Protein AF-A0A850MPS6-F1 (afdb_monomer_lite)

Secondary structure (DSSP, 8-state):
--HHHHHHHHHGGGTTT----BTTB-HHHHHHHHHHHHHHHHHHHHHHHHH--HHHHHHHHHHHHHHHHHHHHHHHHHH-

Foldseek 3Di:
DDVVVVVVVVCVVCQVPLPFADVPHHLVVLVVVLVVLVVLLVVLVVVCVVPVDVVSVVSNVVSVVSNVVSVVRSVVSVVD

Radius of gyration: 15.43 Å; chains: 1; bounding box: 39×22×36 Å

Structure (mmCIF, N/CA/C/O backbone):
data_AF-A0A850MPS6-F1
#
_entry.id   AF-A0A850MPS6-F1
#
loop_
_atom_site.group_PDB
_atom_site.id
_atom_site.type_symbol
_atom_site.label_atom_id
_atom_site.label_alt_id
_atom_site.label_comp_id
_atom_site.label_asym_id
_atom_site.label_entity_id
_atom_site.label_seq_id
_atom_site.pdbx_PDB_ins_code
_atom_site.Cartn_x
_atom_site.Cartn_y
_atom_site.Cartn_z
_atom_site.occupancy
_atom_site.B_iso_or_equiv
_atom_site.auth_seq_id
_atom_site.auth_comp_id
_atom_site.auth_asym_id
_atom_site.auth_atom_id
_atom_site.pdbx_PDB_model_num
ATOM 1 N N . MET A 1 1 ? 20.709 -14.215 5.706 1.00 42.91 1 MET A N 1
ATOM 2 C CA . MET A 1 1 ? 20.514 -13.107 4.739 1.00 42.91 1 MET A CA 1
ATOM 3 C C . MET A 1 1 ? 20.111 -13.723 3.403 1.00 42.91 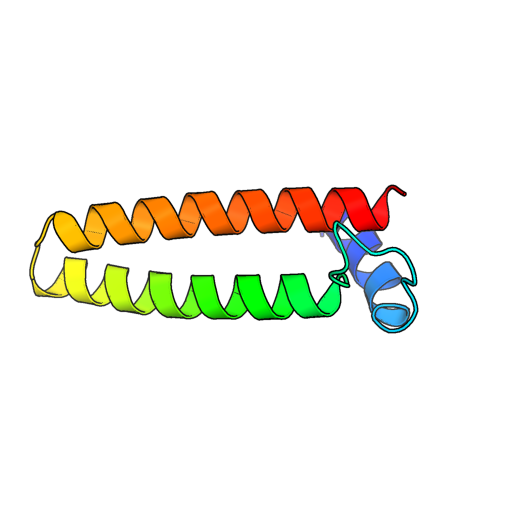1 MET A C 1
ATOM 5 O O . MET A 1 1 ? 20.896 -14.483 2.851 1.00 42.91 1 MET A O 1
ATOM 9 N N . ASN A 1 2 ? 18.873 -13.503 2.949 1.00 38.22 2 ASN A N 1
ATOM 10 C CA . ASN A 1 2 ? 18.303 -14.176 1.772 1.00 38.22 2 ASN A CA 1
ATOM 11 C C . ASN A 1 2 ? 19.052 -13.747 0.481 1.00 38.22 2 ASN A C 1
ATOM 13 O O . ASN A 1 2 ? 19.390 -12.564 0.372 1.00 38.22 2 ASN A O 1
ATOM 17 N N . PRO A 1 3 ? 19.314 -14.628 -0.508 1.00 48.09 3 PRO A N 1
ATOM 18 C CA . PRO A 1 3 ? 20.027 -14.267 -1.744 1.00 48.09 3 PRO A CA 1
ATOM 19 C C . PRO A 1 3 ? 19.348 -13.134 -2.527 1.00 48.09 3 PRO A C 1
ATOM 21 O O . PRO A 1 3 ? 20.024 -12.328 -3.168 1.00 48.09 3 PRO A O 1
ATOM 24 N N . LEU A 1 4 ? 18.019 -13.036 -2.407 1.00 44.44 4 LEU A N 1
ATOM 25 C CA . LEU A 1 4 ? 17.206 -11.949 -2.951 1.00 44.44 4 LEU A CA 1
ATOM 26 C C . LEU A 1 4 ? 17.618 -10.584 -2.369 1.00 44.44 4 LEU A C 1
ATOM 28 O O . LEU A 1 4 ? 17.909 -9.650 -3.113 1.00 44.44 4 LEU A O 1
ATOM 32 N N . ASN A 1 5 ? 17.777 -10.505 -1.043 1.00 44.75 5 ASN A N 1
ATOM 33 C CA . ASN A 1 5 ? 18.179 -9.279 -0.344 1.00 44.75 5 ASN A CA 1
ATOM 34 C C . ASN A 1 5 ? 19.600 -8.848 -0.729 1.00 44.75 5 ASN A C 1
ATOM 36 O O . ASN A 1 5 ? 19.892 -7.657 -0.783 1.00 44.75 5 ASN A O 1
ATOM 40 N N . ARG A 1 6 ? 20.483 -9.800 -1.058 1.00 42.56 6 ARG A N 1
ATOM 41 C CA . ARG A 1 6 ? 21.850 -9.505 -1.516 1.00 42.56 6 ARG A CA 1
ATOM 42 C C . ARG A 1 6 ? 21.873 -8.941 -2.943 1.00 42.56 6 ARG A C 1
ATOM 44 O O . ARG A 1 6 ? 22.635 -8.014 -3.208 1.00 42.56 6 ARG A O 1
ATOM 51 N N . LYS A 1 7 ? 21.020 -9.445 -3.846 1.00 50.78 7 LYS A N 1
ATOM 52 C CA . LYS A 1 7 ? 20.848 -8.877 -5.198 1.00 50.78 7 LYS A CA 1
ATOM 53 C C . LYS A 1 7 ? 20.261 -7.463 -5.146 1.00 50.78 7 LYS A C 1
ATOM 55 O O . LYS A 1 7 ? 20.781 -6.576 -5.818 1.00 50.78 7 LYS A O 1
ATOM 60 N N . LEU A 1 8 ? 19.266 -7.235 -4.288 1.00 46.25 8 LEU A N 1
ATOM 61 C CA . LEU A 1 8 ? 18.667 -5.913 -4.074 1.00 46.25 8 LEU A CA 1
ATOM 62 C C . LEU A 1 8 ? 19.670 -4.911 -3.479 1.00 46.25 8 LEU A C 1
ATOM 64 O O . LEU A 1 8 ? 19.748 -3.772 -3.934 1.00 46.25 8 LEU A O 1
ATOM 68 N N . TYR A 1 9 ? 20.516 -5.342 -2.537 1.00 41.06 9 TYR A N 1
ATOM 69 C CA . TYR A 1 9 ? 21.540 -4.486 -1.925 1.00 41.06 9 TYR A CA 1
ATOM 70 C C . TYR A 1 9 ? 22.631 -4.043 -2.9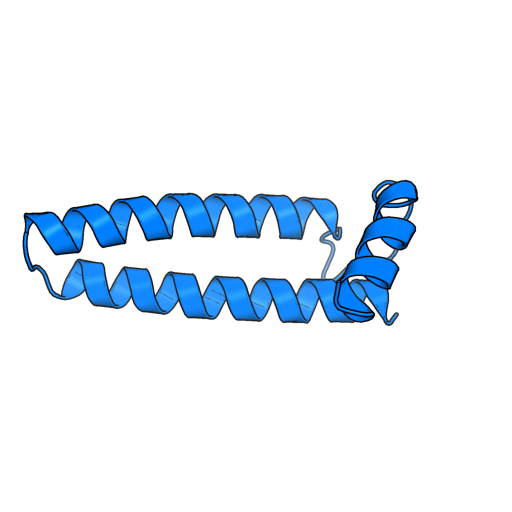19 1.00 41.06 9 TYR A C 1
ATOM 72 O O . TYR A 1 9 ? 23.104 -2.908 -2.866 1.00 41.06 9 TYR A O 1
ATOM 80 N N . HIS A 1 10 ? 23.006 -4.898 -3.877 1.00 43.19 10 HIS A N 1
ATOM 81 C CA . HIS A 1 10 ? 23.950 -4.523 -4.938 1.00 43.19 10 HIS A CA 1
ATOM 82 C C . HIS A 1 10 ? 23.304 -3.702 -6.066 1.00 43.19 10 HIS A C 1
ATOM 84 O O . HIS A 1 10 ? 23.957 -2.797 -6.589 1.00 43.19 10 HIS A O 1
ATOM 90 N N . ALA A 1 11 ? 22.025 -3.931 -6.384 1.00 47.78 11 ALA A N 1
ATOM 91 C CA . ALA A 1 11 ? 21.247 -3.040 -7.251 1.00 47.78 11 ALA A CA 1
ATOM 92 C C . ALA A 1 11 ? 21.061 -1.646 -6.617 1.00 47.78 11 ALA A C 1
ATOM 94 O O . ALA A 1 11 ? 21.060 -0.637 -7.320 1.00 47.78 11 ALA A O 1
ATOM 95 N N . SER A 1 12 ? 21.024 -1.568 -5.280 1.00 47.56 12 SER A N 1
ATOM 96 C CA . SER A 1 12 ? 20.904 -0.320 -4.519 1.00 47.56 12 SER A CA 1
ATOM 97 C C . SER A 1 12 ? 22.043 0.676 -4.750 1.00 47.56 12 SER A C 1
ATOM 99 O O . SER A 1 12 ? 21.808 1.880 -4.689 1.00 47.56 12 SER A O 1
ATOM 101 N N . LYS A 1 13 ? 23.263 0.223 -5.084 1.00 45.62 13 LYS A N 1
ATOM 102 C CA . LYS A 1 13 ? 24.369 1.131 -5.459 1.00 45.62 13 LYS A CA 1
ATOM 103 C C . LYS A 1 13 ? 24.185 1.776 -6.841 1.00 45.62 13 LYS A C 1
ATOM 105 O O . LYS A 1 13 ? 24.899 2.716 -7.171 1.00 45.62 13 LYS A O 1
ATOM 110 N N . LYS A 1 14 ? 23.219 1.294 -7.630 1.00 49.69 14 LYS A N 1
ATOM 111 C CA . LYS A 1 14 ? 22.803 1.830 -8.934 1.00 49.69 14 LYS A CA 1
ATOM 112 C C . LYS A 1 14 ? 21.330 2.271 -8.949 1.00 49.69 14 LYS A C 1
ATOM 114 O O . LYS A 1 14 ? 20.766 2.430 -10.027 1.00 49.69 14 LYS A O 1
ATOM 119 N N . LYS A 1 15 ? 20.699 2.509 -7.788 1.00 50.81 15 LYS A N 1
ATOM 120 C CA . LYS A 1 15 ? 19.289 2.957 -7.694 1.00 50.81 15 LYS A CA 1
ATOM 121 C C . LYS A 1 15 ? 18.994 4.229 -8.508 1.00 50.81 15 LYS A C 1
ATOM 123 O O . LYS A 1 15 ? 17.890 4.378 -9.008 1.00 50.81 15 LYS A O 1
ATOM 128 N N . GLY A 1 16 ? 19.988 5.099 -8.712 1.00 43.03 16 GLY A N 1
ATOM 129 C CA . GLY A 1 16 ? 19.877 6.282 -9.578 1.00 43.03 16 GLY A CA 1
ATOM 130 C C . GLY A 1 16 ? 20.140 6.052 -11.078 1.00 43.03 16 GLY A C 1
ATOM 131 O O . GLY A 1 16 ? 20.148 7.020 -11.827 1.00 43.03 16 GLY A O 1
ATOM 132 N N . GLN A 1 17 ? 20.410 4.820 -11.530 1.00 42.97 17 GLN A N 1
ATOM 133 C CA . GLN A 1 17 ? 20.822 4.513 -12.914 1.00 42.97 17 GLN A CA 1
ATOM 134 C C . GLN A 1 17 ? 19.894 3.549 -13.671 1.00 42.97 17 GLN A C 1
ATOM 136 O O . GLN A 1 17 ? 20.149 3.283 -14.848 1.00 42.97 17 GLN A O 1
ATOM 141 N N . LEU A 1 18 ? 18.827 3.026 -13.056 1.00 54.38 18 LEU A N 1
ATOM 142 C CA . LEU A 1 18 ? 17.809 2.270 -13.795 1.00 54.38 18 LEU A CA 1
ATOM 143 C C . LEU A 1 18 ? 17.032 3.244 -14.696 1.00 54.38 18 LEU A C 1
ATOM 145 O O . LEU A 1 18 ? 16.123 3.929 -14.243 1.00 54.38 18 LEU A O 1
ATOM 149 N N . LYS A 1 19 ? 17.429 3.331 -15.972 1.00 54.72 19 LYS A N 1
ATOM 150 C CA . LYS A 1 19 ? 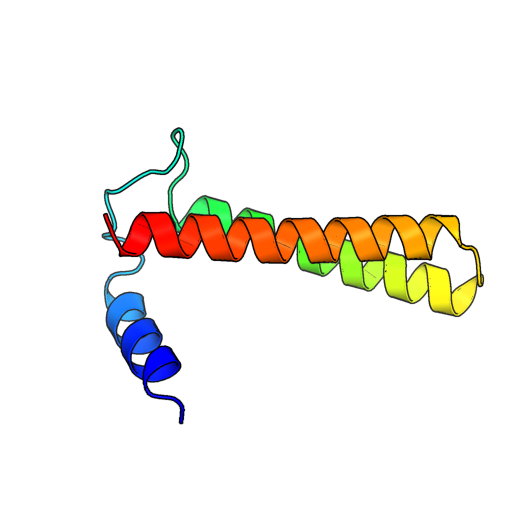16.743 4.132 -17.005 1.00 54.72 19 LYS A CA 1
ATOM 151 C C . LYS A 1 19 ? 15.423 3.508 -17.478 1.00 54.72 19 LYS A C 1
ATOM 153 O O . LYS A 1 19 ? 14.696 4.145 -18.234 1.00 54.72 19 LYS A O 1
ATOM 158 N N . SER A 1 20 ? 15.131 2.273 -17.072 1.00 64.19 20 SER A N 1
ATOM 159 C CA . SER A 1 20 ? 13.902 1.568 -17.427 1.00 64.19 20 SER A CA 1
ATOM 160 C C . SER A 1 20 ? 12.726 2.155 -16.645 1.00 64.19 20 SER A C 1
ATOM 162 O O . SER A 1 20 ? 12.755 2.220 -15.416 1.00 64.19 20 SER A O 1
ATOM 164 N N . THR A 1 21 ? 11.692 2.588 -17.363 1.00 73.38 21 THR A N 1
ATOM 165 C CA . THR A 1 21 ? 10.434 3.063 -16.780 1.00 73.38 21 THR A CA 1
ATOM 166 C C . THR A 1 21 ? 9.330 2.030 -16.981 1.00 73.38 21 THR A C 1
ATOM 168 O O . THR A 1 21 ? 9.339 1.246 -17.936 1.00 73.38 21 THR A O 1
ATOM 171 N N . TYR A 1 22 ? 8.355 2.025 -16.076 1.00 72.94 22 TYR A N 1
ATOM 172 C CA . TYR A 1 22 ? 7.090 1.324 -16.256 1.00 72.94 22 TYR A CA 1
ATOM 173 C C . TYR A 1 22 ? 5.981 2.360 -16.405 1.00 72.94 22 TYR A C 1
ATOM 175 O O . TYR A 1 22 ? 5.756 3.155 -15.499 1.00 72.94 22 TYR A O 1
ATOM 183 N N . ASN A 1 23 ? 5.312 2.377 -17.561 1.00 80.75 23 ASN A N 1
ATOM 184 C CA . ASN A 1 23 ? 4.260 3.349 -17.885 1.00 80.75 23 ASN A CA 1
ATOM 185 C C . ASN A 1 23 ? 4.659 4.817 -17.621 1.00 80.75 23 ASN A C 1
ATOM 187 O O . ASN A 1 23 ? 3.837 5.616 -17.191 1.00 80.75 23 ASN A O 1
ATOM 191 N N . GLY A 1 24 ? 5.926 5.170 -17.863 1.00 82.06 24 GLY A N 1
ATOM 192 C CA . GLY A 1 24 ? 6.445 6.523 -17.632 1.00 82.06 24 GLY A CA 1
ATOM 193 C C . GLY A 1 24 ? 6.963 6.793 -16.216 1.00 82.06 24 GLY A C 1
ATOM 194 O O . GLY A 1 24 ? 7.618 7.810 -16.031 1.00 82.06 24 GLY A O 1
ATOM 195 N N . PHE A 1 25 ? 6.773 5.878 -15.260 1.00 82.31 25 PHE A N 1
ATOM 196 C CA . PHE A 1 25 ? 7.297 6.002 -13.898 1.00 82.31 25 PHE A CA 1
ATOM 197 C C . PHE A 1 25 ? 8.628 5.269 -13.729 1.00 82.31 25 PHE A C 1
ATOM 199 O O . PHE A 1 25 ? 8.815 4.140 -14.196 1.00 82.31 25 PHE A O 1
ATOM 206 N N . THR A 1 26 ? 9.563 5.908 -13.038 1.00 86.12 26 THR A N 1
ATOM 207 C CA . THR A 1 26 ? 10.836 5.321 -12.620 1.00 86.12 26 THR A CA 1
ATOM 208 C C . THR A 1 26 ? 10.654 4.422 -11.399 1.00 86.12 26 THR A C 1
ATOM 210 O O . THR A 1 26 ? 9.695 4.541 -10.638 1.00 86.12 26 THR A O 1
ATOM 213 N N . PHE A 1 27 ? 11.631 3.542 -11.161 1.00 87.12 27 PHE A N 1
ATOM 214 C CA . PHE A 1 27 ? 11.665 2.711 -9.953 1.00 87.12 27 PHE A CA 1
ATOM 215 C C . PHE A 1 27 ? 11.550 3.543 -8.668 1.00 87.12 27 PHE A C 1
ATOM 217 O O . PHE A 1 27 ? 10.857 3.147 -7.736 1.00 87.12 27 PHE A O 1
ATOM 224 N N . ARG A 1 28 ? 12.243 4.689 -8.620 1.00 86.19 28 ARG A N 1
ATOM 225 C CA . ARG A 1 28 ? 12.273 5.554 -7.441 1.00 86.19 28 ARG A CA 1
ATOM 226 C C . ARG A 1 28 ? 10.916 6.194 -7.176 1.00 86.19 28 ARG A C 1
ATOM 228 O O . ARG A 1 28 ? 10.482 6.177 -6.036 1.00 86.19 28 ARG A O 1
ATOM 235 N N . GLU A 1 29 ? 10.242 6.695 -8.207 1.00 87.31 29 GLU A N 1
ATOM 236 C CA . GLU A 1 29 ? 8.893 7.254 -8.052 1.00 87.31 29 GLU A CA 1
ATOM 237 C C . GLU A 1 29 ? 7.923 6.192 -7.528 1.00 87.31 29 GLU A C 1
ATOM 239 O O . GLU A 1 29 ? 7.160 6.458 -6.610 1.00 87.31 29 GLU A O 1
ATOM 244 N N . ILE A 1 30 ? 7.999 4.959 -8.037 1.00 89.44 30 ILE A N 1
ATOM 245 C CA . ILE A 1 30 ? 7.158 3.853 -7.552 1.00 89.44 30 ILE A CA 1
ATOM 246 C C . ILE A 1 30 ? 7.484 3.483 -6.096 1.00 89.44 30 ILE A C 1
ATOM 248 O O . ILE A 1 30 ? 6.571 3.202 -5.327 1.00 89.44 30 ILE A O 1
ATOM 252 N N . GLU A 1 31 ? 8.761 3.504 -5.701 1.00 89.50 31 GLU A N 1
ATOM 253 C CA . GLU A 1 31 ? 9.187 3.308 -4.305 1.00 89.50 31 GLU A CA 1
ATOM 254 C C . GLU A 1 31 ? 8.669 4.440 -3.395 1.00 89.50 31 GLU A C 1
ATOM 256 O O . GLU A 1 31 ? 8.230 4.187 -2.276 1.00 89.50 31 GLU A O 1
ATOM 261 N N . GLU A 1 32 ? 8.654 5.684 -3.877 1.00 90.44 32 GLU A N 1
ATOM 262 C CA . GLU A 1 32 ? 8.074 6.824 -3.159 1.00 90.44 32 GLU A CA 1
ATOM 263 C C . GLU A 1 32 ? 6.547 6.674 -3.009 1.00 90.44 32 GLU A C 1
ATOM 265 O O . GLU A 1 32 ? 6.031 6.839 -1.902 1.00 90.44 32 GLU A O 1
ATOM 270 N N . PHE A 1 33 ? 5.832 6.254 -4.061 1.00 91.06 33 PHE A N 1
ATOM 271 C CA . PHE A 1 33 ? 4.392 5.966 -3.989 1.00 91.06 33 PHE A CA 1
ATOM 272 C C . PHE A 1 33 ? 4.062 4.833 -3.012 1.00 91.06 33 PHE A C 1
ATOM 274 O O . PHE A 1 33 ? 3.130 4.951 -2.218 1.00 91.06 33 PHE A O 1
ATOM 281 N N . GLU A 1 34 ? 4.816 3.737 -3.051 1.00 92.44 34 GLU A N 1
ATOM 282 C CA . GLU A 1 34 ? 4.648 2.614 -2.127 1.00 92.44 34 GLU A CA 1
ATOM 283 C C . GLU A 1 34 ? 4.819 3.054 -0.667 1.00 92.44 34 GLU A C 1
ATOM 285 O O . GLU A 1 34 ? 3.990 2.699 0.170 1.00 92.44 34 GLU A O 1
ATOM 290 N N . ASN A 1 35 ? 5.832 3.875 -0.364 1.00 93.12 35 ASN A N 1
ATOM 291 C CA . ASN A 1 35 ? 6.038 4.402 0.987 1.00 93.12 35 ASN A CA 1
ATOM 292 C C . ASN A 1 35 ? 4.853 5.255 1.458 1.00 93.12 35 ASN A C 1
ATOM 294 O O . ASN A 1 35 ? 4.392 5.082 2.584 1.00 93.12 35 ASN A O 1
ATOM 298 N N . SER A 1 36 ? 4.297 6.112 0.595 1.00 94.44 36 SER A N 1
ATOM 299 C CA . SER A 1 36 ? 3.086 6.870 0.937 1.00 94.44 36 SER A CA 1
ATOM 300 C C . SER A 1 36 ? 1.884 5.958 1.215 1.00 94.44 36 SER A C 1
ATOM 302 O O . SER A 1 36 ? 1.099 6.234 2.119 1.00 94.44 36 SER A O 1
ATOM 304 N N . ILE A 1 37 ? 1.736 4.847 0.484 1.00 93.44 37 ILE A N 1
ATOM 305 C CA . ILE A 1 37 ? 0.661 3.871 0.736 1.00 93.44 37 ILE A CA 1
ATOM 306 C C . ILE A 1 37 ? 0.873 3.155 2.077 1.00 93.44 37 ILE A C 1
ATOM 308 O O . ILE A 1 37 ? -0.102 2.915 2.789 1.00 93.44 37 ILE A O 1
ATOM 312 N N . ILE A 1 38 ? 2.119 2.842 2.445 1.00 94.06 38 ILE A N 1
ATOM 313 C CA . ILE A 1 38 ? 2.459 2.252 3.751 1.00 94.06 38 ILE A CA 1
ATOM 314 C C . ILE A 1 38 ? 2.088 3.210 4.891 1.00 94.06 38 ILE A C 1
ATOM 316 O O . ILE A 1 38 ? 1.455 2.792 5.859 1.00 94.06 38 ILE A O 1
ATOM 320 N N . GLU A 1 39 ? 2.408 4.500 4.761 1.00 95.00 39 GLU A N 1
ATOM 321 C CA . GLU A 1 39 ? 2.031 5.509 5.760 1.00 95.00 39 GLU A CA 1
ATOM 322 C C . GLU A 1 39 ? 0.511 5.609 5.929 1.00 95.00 39 GLU A C 1
ATOM 324 O O . GLU A 1 39 ? 0.005 5.641 7.056 1.00 95.00 39 GLU A O 1
ATOM 329 N N . VAL A 1 40 ?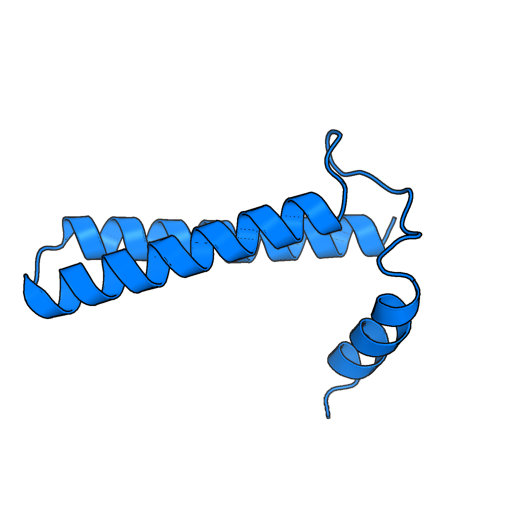 -0.233 5.609 4.815 1.00 95.25 40 VAL A N 1
ATOM 330 C CA . VAL A 1 40 ? -1.699 5.587 4.854 1.00 95.25 40 VAL A CA 1
ATOM 331 C C . VAL A 1 40 ? -2.177 4.319 5.546 1.00 95.25 40 VAL A C 1
ATOM 333 O O . VAL A 1 40 ? -2.939 4.432 6.501 1.00 95.25 40 VAL A O 1
ATOM 336 N N . HIS A 1 41 ? -1.704 3.138 5.134 1.00 95.69 41 HIS A N 1
ATOM 337 C CA . HIS A 1 41 ? -2.064 1.854 5.737 1.00 95.69 41 HIS A CA 1
ATOM 338 C C . HIS A 1 41 ? -1.926 1.879 7.262 1.00 95.69 41 HIS A C 1
ATOM 340 O O . HIS A 1 41 ? -2.866 1.512 7.968 1.00 95.69 41 HIS A O 1
ATOM 346 N N . ASP A 1 42 ? -0.790 2.347 7.774 1.00 95.62 42 ASP A N 1
ATOM 347 C CA . ASP A 1 42 ? -0.530 2.384 9.212 1.00 95.62 42 ASP A CA 1
ATOM 348 C C . ASP A 1 42 ? -1.486 3.333 9.943 1.00 95.62 42 ASP A C 1
ATOM 350 O O . ASP A 1 42 ? -1.993 3.003 11.023 1.00 95.62 42 ASP A O 1
ATOM 354 N N . LEU A 1 43 ? -1.811 4.476 9.331 1.00 96.62 43 LEU A N 1
ATOM 355 C CA . LEU A 1 43 ? -2.805 5.406 9.859 1.00 96.62 43 LEU A CA 1
ATOM 356 C C . LEU A 1 43 ? -4.202 4.773 9.908 1.00 96.62 43 LEU A C 1
ATOM 358 O O . LEU A 1 43 ? -4.878 4.858 10.940 1.00 96.62 43 LEU A O 1
ATOM 362 N N . VAL A 1 44 ? -4.644 4.129 8.821 1.00 95.69 44 VAL A N 1
ATOM 363 C CA . VAL A 1 44 ? -5.985 3.528 8.763 1.00 95.69 44 VAL A CA 1
ATOM 364 C C . VAL A 1 44 ? -6.089 2.315 9.678 1.00 95.69 44 VAL A C 1
ATOM 366 O O . VAL A 1 44 ? -7.103 2.145 10.354 1.00 95.69 44 VAL A O 1
ATOM 369 N N . ARG A 1 45 ? -5.023 1.515 9.786 1.00 94.94 45 ARG A N 1
ATOM 370 C CA . ARG A 1 45 ? -4.948 0.393 10.727 1.00 94.94 45 ARG A CA 1
ATOM 371 C C . ARG A 1 45 ? -5.085 0.877 12.165 1.00 94.94 45 ARG A C 1
ATOM 373 O O . ARG A 1 45 ? -5.894 0.332 12.911 1.00 94.94 45 ARG A O 1
ATOM 380 N N . LYS A 1 46 ? -4.370 1.942 12.540 1.00 96.38 46 LYS A N 1
ATOM 381 C CA . LYS A 1 46 ? -4.506 2.559 13.866 1.00 96.38 46 LYS A CA 1
ATOM 382 C C . LYS A 1 46 ? -5.934 3.055 14.107 1.00 96.38 46 LYS A C 1
ATOM 384 O O . LYS A 1 46 ? -6.503 2.802 15.167 1.00 96.38 46 LYS A O 1
ATOM 389 N N . LYS A 1 47 ? -6.557 3.697 13.113 1.00 96.06 47 LYS A N 1
ATOM 390 C CA . LYS A 1 47 ? -7.959 4.137 13.206 1.00 96.06 47 LYS A CA 1
ATOM 391 C C . LYS A 1 47 ? -8.935 2.976 13.343 1.00 96.06 47 LYS A C 1
ATOM 393 O O . LYS A 1 47 ? -9.881 3.078 14.123 1.00 96.06 47 LYS A O 1
ATOM 398 N N . PHE A 1 48 ? -8.704 1.863 12.654 1.00 96.50 48 PHE A N 1
ATOM 399 C CA . PHE A 1 48 ? -9.475 0.641 12.853 1.00 96.50 48 PHE A CA 1
ATOM 400 C C . PHE A 1 48 ? -9.292 0.087 14.269 1.00 96.50 48 PHE A C 1
ATOM 402 O O . PHE A 1 48 ? -10.272 -0.263 14.921 1.00 96.50 48 PHE A O 1
ATOM 409 N N . GLU A 1 49 ? -8.062 0.033 14.778 1.00 95.19 49 GLU A N 1
ATOM 410 C CA . GLU A 1 49 ? -7.788 -0.453 16.131 1.00 95.19 49 GLU A CA 1
ATOM 411 C C . GLU A 1 49 ? -8.517 0.381 17.197 1.00 95.19 49 GLU A C 1
ATOM 413 O O . GLU A 1 49 ? -9.087 -0.214 18.116 1.00 95.19 49 GLU A O 1
ATOM 418 N N . GLU A 1 50 ? -8.554 1.709 17.024 1.00 97.00 50 GLU A N 1
ATOM 419 C CA . GLU A 1 50 ? -9.233 2.682 17.895 1.00 97.00 50 GLU A CA 1
ATOM 420 C C . GLU A 1 50 ? -10.766 2.604 17.810 1.00 97.00 50 GLU A C 1
ATOM 422 O O . GLU A 1 50 ? -11.447 2.619 18.832 1.00 97.00 50 GLU A O 1
ATOM 427 N N . THR A 1 51 ? -11.321 2.545 16.597 1.00 96.44 51 THR A N 1
ATOM 428 C CA . THR A 1 51 ? -12.768 2.731 16.365 1.00 96.44 51 THR A CA 1
ATOM 429 C C . THR A 1 51 ? -13.533 1.432 16.139 1.00 96.44 51 THR A C 1
ATOM 431 O O . THR A 1 51 ? -14.757 1.418 16.231 1.00 96.44 51 THR A O 1
ATOM 434 N N . LYS A 1 52 ? -12.828 0.350 15.791 1.00 95.00 52 LYS A N 1
ATOM 435 C CA . LYS A 1 52 ? -13.384 -0.912 15.278 1.00 95.00 52 LYS A CA 1
ATOM 436 C C . LYS A 1 52 ? -14.289 -0.748 14.047 1.00 95.00 52 LYS A C 1
ATOM 438 O O . LYS A 1 52 ? -15.043 -1.663 13.726 1.00 95.00 52 LYS A O 1
ATOM 443 N N . ASN A 1 53 ? -14.196 0.374 13.324 1.00 96.81 53 ASN A N 1
ATOM 444 C CA . ASN A 1 53 ? -14.962 0.593 12.098 1.00 96.81 53 ASN A CA 1
ATOM 445 C C . ASN A 1 53 ? -14.381 -0.228 10.930 1.00 96.81 53 ASN A C 1
ATOM 447 O O . ASN A 1 53 ? -13.242 -0.022 10.512 1.00 96.81 53 ASN A O 1
ATOM 451 N N . LEU A 1 54 ? -15.191 -1.129 10.373 1.00 94.31 54 LEU A N 1
ATOM 452 C CA . LEU A 1 54 ? -14.821 -2.030 9.277 1.00 94.31 54 LEU A CA 1
ATOM 453 C C . LEU A 1 54 ? -14.471 -1.314 7.962 1.00 94.31 54 LEU A C 1
ATOM 455 O O . LEU A 1 54 ? -13.741 -1.875 7.144 1.00 94.31 54 LEU A O 1
ATOM 459 N N . GLU A 1 55 ? -14.926 -0.077 7.757 1.00 95.38 55 GLU A N 1
ATOM 460 C CA . GLU A 1 55 ? -14.531 0.728 6.594 1.00 95.38 55 GLU A CA 1
ATOM 461 C C . GLU A 1 55 ? -13.015 0.960 6.583 1.00 95.38 55 GLU A C 1
ATOM 463 O O . GLU A 1 55 ? -12.357 0.764 5.563 1.00 95.38 55 GLU A O 1
ATOM 468 N N . TYR A 1 56 ? -12.427 1.262 7.745 1.00 94.25 56 TYR A N 1
ATOM 469 C CA . TYR A 1 56 ? -10.979 1.423 7.881 1.00 94.25 56 TYR A CA 1
ATOM 470 C C . TYR A 1 56 ? -10.216 0.114 7.655 1.00 94.25 56 TYR A C 1
ATOM 472 O O . TYR A 1 56 ? -9.133 0.135 7.073 1.00 94.25 56 TYR A O 1
ATOM 480 N N . ALA A 1 57 ? -10.785 -1.027 8.057 1.00 91.69 57 ALA A N 1
ATOM 481 C CA . ALA A 1 57 ? -10.200 -2.336 7.763 1.00 91.69 57 ALA A CA 1
ATOM 482 C C . ALA A 1 57 ? -10.211 -2.640 6.255 1.00 91.69 57 ALA A C 1
ATOM 484 O O . ALA A 1 57 ? -9.238 -3.178 5.732 1.00 91.69 57 ALA A O 1
ATOM 485 N N . THR A 1 58 ? -11.278 -2.253 5.553 1.00 95.31 58 THR A N 1
ATOM 486 C CA . THR A 1 58 ? -11.391 -2.415 4.095 1.00 95.31 58 THR A CA 1
ATOM 487 C C . THR A 1 58 ? -10.326 -1.592 3.377 1.00 95.31 58 THR A C 1
ATOM 489 O O . THR A 1 58 ? -9.571 -2.131 2.574 1.00 95.31 58 THR A O 1
ATOM 492 N N . VAL A 1 59 ? -10.180 -0.317 3.748 1.00 94.38 59 VAL A N 1
ATOM 493 C CA . VAL A 1 59 ? -9.144 0.554 3.175 1.00 94.38 59 VAL A CA 1
ATOM 494 C C . VAL A 1 59 ? -7.738 0.020 3.475 1.00 94.38 59 VAL A C 1
ATOM 496 O O . VAL A 1 59 ? -6.888 0.015 2.590 1.00 94.38 59 VAL A O 1
ATOM 499 N N . ALA A 1 60 ? -7.482 -0.490 4.685 1.00 93.69 60 ALA A N 1
ATOM 500 C CA . ALA A 1 60 ? -6.190 -1.095 5.013 1.00 93.69 60 ALA A CA 1
ATOM 501 C C . ALA A 1 60 ? -5.875 -2.313 4.118 1.00 93.69 60 ALA A C 1
ATOM 503 O O . ALA A 1 60 ? -4.746 -2.459 3.648 1.00 93.69 60 ALA A O 1
ATOM 504 N N . LEU A 1 61 ? -6.867 -3.160 3.825 1.00 95.69 61 LEU A N 1
ATOM 505 C CA . LEU A 1 61 ? -6.704 -4.283 2.895 1.00 95.69 61 LEU A CA 1
ATOM 506 C C . LEU A 1 61 ? -6.412 -3.813 1.462 1.00 95.69 61 LEU A C 1
ATOM 508 O O . LEU A 1 61 ? -5.541 -4.385 0.800 1.00 95.69 61 LEU A O 1
ATOM 512 N N . ASP A 1 62 ? -7.079 -2.756 0.998 1.00 96.44 62 ASP A N 1
ATOM 513 C CA . ASP A 1 62 ? -6.815 -2.167 -0.318 1.00 96.44 62 ASP A CA 1
ATOM 514 C C . ASP A 1 62 ? -5.390 -1.601 -0.409 1.00 96.44 62 ASP A C 1
ATOM 516 O O . ASP A 1 62 ? -4.700 -1.823 -1.410 1.00 96.44 62 ASP A O 1
ATOM 520 N N . CYS A 1 63 ? -4.896 -0.958 0.655 1.00 95.62 63 CYS A N 1
ATOM 521 C CA . CYS A 1 63 ? -3.505 -0.510 0.730 1.00 95.62 63 CYS A CA 1
ATOM 522 C C . CYS A 1 63 ? -2.519 -1.683 0.612 1.00 95.62 63 CYS A C 1
ATOM 524 O O . CYS A 1 63 ? -1.559 -1.597 -0.154 1.00 95.62 63 CYS A O 1
ATOM 526 N N . LEU A 1 64 ? -2.761 -2.801 1.308 1.00 95.19 64 LEU A N 1
ATOM 527 C CA . LEU A 1 64 ? -1.903 -3.993 1.220 1.00 95.19 64 LEU A CA 1
ATOM 528 C C . LEU A 1 64 ? -1.862 -4.577 -0.196 1.00 95.19 64 LEU A C 1
ATOM 530 O O . LEU A 1 64 ? -0.801 -4.986 -0.676 1.00 95.19 64 LEU A O 1
ATOM 534 N N . LYS A 1 65 ? -3.004 -4.595 -0.888 1.00 96.50 65 LYS A N 1
ATOM 535 C CA . LYS A 1 65 ? -3.068 -5.024 -2.288 1.00 96.50 65 LYS A CA 1
ATOM 536 C C . LYS A 1 65 ? -2.254 -4.094 -3.189 1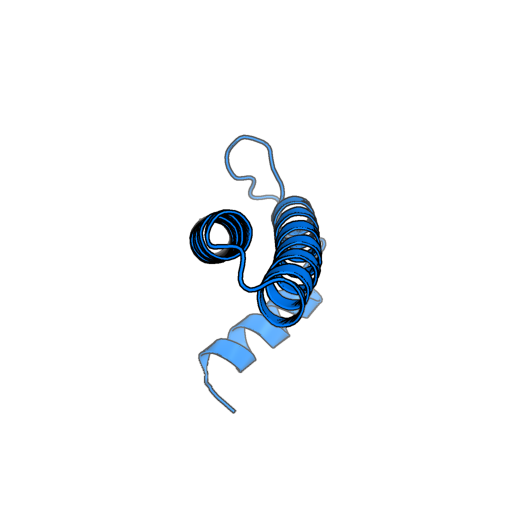.00 96.50 65 LYS A C 1
ATOM 538 O O . LYS A 1 65 ? -1.469 -4.581 -4.001 1.00 96.50 65 LYS A O 1
ATOM 543 N N . ALA A 1 66 ? -2.391 -2.781 -3.004 1.00 93.44 66 ALA A N 1
ATOM 544 C CA . ALA A 1 66 ? -1.646 -1.790 -3.769 1.00 93.44 66 ALA A CA 1
ATOM 545 C C . ALA A 1 66 ? -0.127 -1.903 -3.546 1.00 93.44 66 ALA A C 1
ATOM 547 O O . ALA A 1 66 ? 0.622 -1.862 -4.518 1.00 93.44 66 ALA A O 1
ATOM 548 N N . ILE A 1 67 ? 0.332 -2.134 -2.310 1.00 93.75 67 ILE A N 1
ATOM 549 C CA . ILE A 1 67 ? 1.757 -2.365 -1.996 1.00 93.75 67 ILE A CA 1
ATOM 550 C C . ILE A 1 67 ? 2.305 -3.564 -2.781 1.00 93.75 67 ILE A C 1
ATOM 552 O O . ILE A 1 67 ? 3.333 -3.455 -3.446 1.00 93.75 67 ILE A O 1
ATOM 556 N N . ASN A 1 68 ? 1.590 -4.692 -2.773 1.00 94.56 68 ASN A N 1
ATOM 557 C CA . ASN A 1 68 ? 1.998 -5.881 -3.526 1.00 94.56 68 ASN A CA 1
ATOM 558 C C . ASN A 1 68 ? 2.067 -5.605 -5.040 1.00 94.56 68 ASN A C 1
ATOM 560 O O . ASN A 1 68 ? 2.974 -6.068 -5.734 1.00 94.56 68 ASN A O 1
ATOM 564 N N . ASP A 1 69 ? 1.126 -4.827 -5.573 1.00 93.81 69 ASP A N 1
ATOM 565 C CA . ASP A 1 69 ? 1.146 -4.454 -6.986 1.00 93.81 69 ASP A CA 1
ATOM 566 C C . ASP A 1 69 ? 2.322 -3.514 -7.319 1.00 93.81 69 ASP A C 1
ATOM 568 O O . ASP A 1 69 ? 2.980 -3.719 -8.344 1.00 93.81 69 ASP A O 1
ATOM 572 N N . MET A 1 70 ? 2.683 -2.577 -6.433 1.00 91.56 70 MET A N 1
ATOM 573 C CA . MET A 1 70 ? 3.901 -1.764 -6.582 1.00 91.56 70 MET A CA 1
ATOM 574 C C . MET A 1 70 ? 5.168 -2.624 -6.550 1.00 91.56 70 MET A C 1
ATOM 576 O O . MET A 1 70 ? 6.067 -2.429 -7.371 1.00 91.56 70 MET A O 1
ATOM 580 N N . GLU A 1 71 ? 5.239 -3.627 -5.671 1.00 90.81 71 GLU A N 1
ATOM 581 C CA . GLU A 1 71 ? 6.363 -4.567 -5.621 1.00 90.81 71 GLU A CA 1
ATOM 582 C C . GLU A 1 71 ? 6.510 -5.359 -6.932 1.00 90.81 71 GLU A C 1
ATOM 584 O O . GLU A 1 71 ? 7.616 -5.479 -7.474 1.00 90.81 71 GLU A O 1
ATOM 589 N N . LYS A 1 72 ? 5.399 -5.832 -7.513 1.00 91.12 72 LYS A N 1
ATOM 590 C CA . LYS A 1 72 ? 5.406 -6.487 -8.833 1.00 91.12 72 LYS A CA 1
ATOM 591 C C . LYS A 1 72 ? 5.908 -5.554 -9.930 1.00 91.12 72 LYS A C 1
ATOM 593 O O . LYS A 1 72 ? 6.731 -5.976 -10.742 1.00 91.12 72 LYS A O 1
ATOM 598 N N . ILE A 1 73 ? 5.447 -4.304 -9.958 1.00 88.19 73 ILE A N 1
ATOM 599 C CA . ILE A 1 73 ? 5.876 -3.317 -10.959 1.00 88.19 73 ILE A CA 1
ATOM 600 C C . ILE A 1 73 ? 7.380 -3.041 -10.830 1.00 88.19 73 ILE A C 1
ATOM 602 O O . ILE A 1 73 ? 8.107 -3.099 -11.823 1.00 88.19 73 ILE A O 1
ATOM 606 N N . LYS A 1 74 ? 7.875 -2.815 -9.608 1.00 88.38 74 LYS A N 1
ATOM 607 C CA . LYS A 1 74 ? 9.310 -2.645 -9.330 1.00 88.38 74 LYS A CA 1
ATOM 608 C C . LYS A 1 74 ? 10.134 -3.826 -9.847 1.00 88.38 74 LYS A C 1
ATOM 610 O O . LYS A 1 74 ? 11.166 -3.622 -10.487 1.00 88.38 74 LYS A O 1
ATOM 615 N N . ASN A 1 75 ? 9.662 -5.056 -9.639 1.00 85.25 75 ASN A N 1
ATOM 616 C CA . ASN A 1 75 ? 10.318 -6.257 -10.160 1.00 85.25 75 ASN A CA 1
ATOM 617 C C . ASN A 1 75 ? 10.324 -6.303 -11.698 1.00 85.25 75 ASN A C 1
ATOM 619 O O . ASN A 1 75 ? 11.333 -6.682 -12.289 1.00 85.25 75 ASN A O 1
ATOM 623 N N . GLN A 1 76 ? 9.248 -5.866 -12.360 1.00 83.94 76 GLN A N 1
ATOM 624 C CA . GLN A 1 76 ? 9.207 -5.763 -13.823 1.00 83.94 76 GLN A CA 1
ATOM 625 C C . GLN A 1 76 ? 10.184 -4.717 -14.377 1.00 83.94 76 GLN A C 1
ATOM 627 O O . GLN A 1 76 ? 10.727 -4.926 -15.457 1.00 83.94 76 GLN A O 1
ATOM 632 N N . ILE A 1 77 ? 10.435 -3.619 -13.657 1.00 80.81 77 ILE A N 1
ATOM 633 C CA . ILE A 1 77 ? 11.439 -2.616 -14.052 1.00 80.81 77 ILE A CA 1
ATOM 634 C C . ILE A 1 77 ? 12.859 -3.185 -13.970 1.00 80.81 77 ILE A C 1
ATOM 636 O O . ILE A 1 77 ? 13.677 -2.890 -14.832 1.00 80.81 77 ILE A O 1
ATOM 640 N N . ILE A 1 78 ? 13.157 -3.990 -12.945 1.00 77.06 78 ILE A N 1
ATOM 641 C CA . ILE A 1 78 ? 14.488 -4.590 -12.751 1.00 77.06 78 ILE A CA 1
ATOM 642 C C . ILE A 1 78 ? 14.775 -5.689 -13.783 1.00 77.06 78 ILE A C 1
ATOM 644 O O . ILE A 1 78 ? 15.924 -5.868 -14.182 1.00 77.06 78 ILE A O 1
ATOM 648 N N . LEU A 1 79 ? 13.757 -6.469 -14.156 1.00 73.88 79 LEU A N 1
ATOM 649 C CA . LEU A 1 79 ? 13.897 -7.620 -15.056 1.00 73.88 79 LEU A CA 1
ATOM 650 C C . LEU A 1 79 ? 13.868 -7.252 -16.551 1.00 73.88 79 LEU A C 1
ATOM 652 O O . LEU A 1 79 ? 14.131 -8.129 -17.373 1.00 73.88 79 LEU A O 1
ATOM 656 N N . LYS A 1 80 ? 13.537 -6.000 -16.895 1.00 62.22 80 LYS A N 1
ATOM 657 C CA . LYS A 1 80 ? 13.625 -5.438 -18.252 1.00 62.22 80 LYS A CA 1
ATOM 658 C C . LYS A 1 80 ? 14.996 -4.821 -18.505 1.00 62.22 80 LYS A C 1
ATOM 660 O O . LYS A 1 80 ? 15.577 -5.148 -19.559 1.00 62.22 80 LYS A O 1
#

pLDDT: mean 79.68, std 20.0, range [38.22, 97.0]

Sequence (80 aa):
MNPLNRKLYHASKKKGQLKSTYNGFTFREIEEFENSIIEVHDLVRKKFEETKNLEYATVALDCLKAINDMEKIKNQIILK

=== Feature glossary ===
A reading guide for the features in this record.

Start from the sequence.

  · Sequence gives the chain of amino acids in standard one-letter code (A=alanine, C=cysteine, …, Y=tyrosine), read N→C. It is the only feature that is directly encoded by the gene; all structural features are derived from the folded form of this sequence.

Fold it, and you get atomic coordinates and the backbone conformation that goes with them.

  · The mmCIF table is the protein's shape written out atom by atom. For each backbone N, Cα, C, and carbonyl O, it records an (x, y, z) coordinate triple in Å plus the residue type, chain letter, and residue number.

  · Backbone dihedral angles. Every residue except chain termini has a φ (preceding-C → N → Cα → C) and a ψ (N → Cα → C → next-N). They are reported in degrees following the IUPAC sign convention. Secondary structure is essentially a statement about which (φ, ψ) basin each residue occupies.

  · DSSP 8-state secondary structure assigns each residue one of H (α-helix), G (3₁₀-helix), I (π-helix), E (extended β-strand), B (isolated β-bridge), T (hydrogen-bonded turn), S (bend), or '-' (coil). The assignment is computed from backbone hydrogen-bond geometry via the Kabsch–Sander algorithm.

  · P-SEA three-state annotation labels each residue as helix, strand, or coil based purely on the geometry of the Cα trace. It serves as a fallback when the full backbone (and thus DSSP) is unavailable.

Summarize the fold with a handful of shape descriptors and a per-residue structural alphabet.

  · Radius of gyration (Rg) is the root-mean-square distance of Cα atoms from their centroid — a single number for overall size and compactness. A globular domain of N residues has Rg ≈ 2.2·N^0.38 Å; an extended or disordered chain has a much larger Rg. The Cα contact count is the number of residue pairs whose Cα atoms are within 8 Å and are more than four positions apart in sequence — a standard proxy for tertiary packing density. The bounding box is the smallest axis-aligned box enclosing all Cα atoms.

  · Foldseek's 3Di representation compresses backbone geometry into a per-residue letter drawn from a learned twenty-state alphabet. It captures the tertiary interaction pattern around each residue — which residues are packed against it in space, regardless of where they are in sequence.

  · Accessible surface area quantifies burial. A residue with SASA near zero is packed into the hydrophobic core; one with SASA >100 Å² sits on the surface. Computed here via the Shrake–Rupley numerical algorithm with a 1.4 Å probe.

Ask how reliable the model is.

  · For AlphaFold models, the B-factor field carries pLDDT — the model's own estimate of local accuracy on a 0–100 scale. Regions with pLDDT<50 should be treated as essentially unmodeled; they often correspond to intrinsically disordered segments.

  · For experimental (PDB) structures, the B-factor (temperature factor) quantifies the positional spread of each atom in the crystal — a combination of thermal vibration and static disorder — in units of Å². High B-factors mark flexible loops or poorly resolved regions; low B-factors mark the rigid, well-ordered core.

  · PAE(i, j) answers: if I align the predicted and true structures on residue i, how far off (in Å) do I expect residue j to be? A block-diagonal PAE matrix with low values on the blocks and high values off-diagonal is the signature of a multi-domain protein with confidently predicted domains but uncertain inter-domain orientation.

Place it in context: what it resembles, what it is annotated as, and how it looks.

  · Structural nearest neighbors (via Foldseek easy-search vs the PDB). Reported per hit: target PDB id, E-value, and alignment TM-score. A TM-score above ~0.5 is the conventional threshold for 'same fold'.

  · Functional annotations link the protein to curated databases. InterPro entries identify conserved domains and families by matching the sequence against member-database signatures (Pfam, PROSITE, CDD, …). Gene Ontology (GO) terms describe molecular function, biological process, and cellular component in a controlled vocabulary. CATH places the structure in a hierarchical fold classification (Class/Architecture/Topology/Homologous-superfamily). The organism is the source species.

  · Plot images: a contact map (which residues are close in 3D, as an N×N binary image), a Ramachandran scatter (backbone torsion angles, revealing secondary-structure composition at a glance), and — for AlphaFold structures — a PAE heatmap (pairwise prediction confidence).

  · Structure images are PyMOL renders from six orthogonal camera directions. Cartoon representation draws helices as coils and strands as arrows; sticks shows the backbone as bonds; surface shows the solvent-excluded envelope. Rainbow coloring maps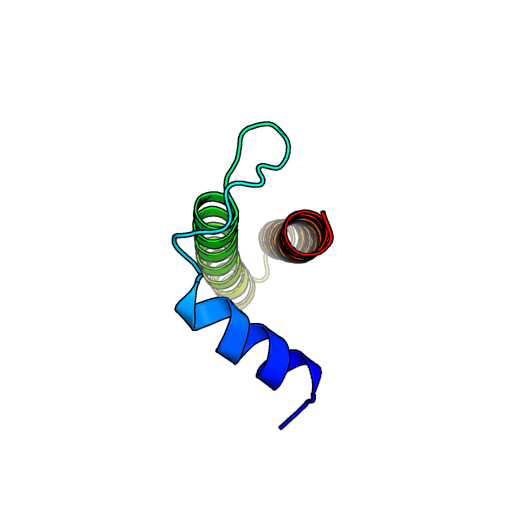 sequence position to hue (blue→red, N→C); chain coloring assigns a distinct color per polypeptide.